Protein AF-R0KID6-F1 (afdb_monomer_lite)

InterPro domains:
  IPR000994 Peptidase M24 [PF00557] (77-150)
  IPR029148 FACT complex subunit SPT16, N-terminal lobe domain [PF14826] (6-61)
  IPR029149 Creatinase/Aminopeptidase P/Spt16, N-terminal [G3DSA:3.40.350.10] (2-67)
  IPR036005 Creatinase/aminopeptidase-like [G3DSA:3.90.230.10] (68-154)
  IPR036005 Creatinase/aminopeptidase-like [SSF55920] (70-151)
  IPR040258 FACT complex subunit Spt16 [PTHR13980] (5-154)

Radius of gyration: 23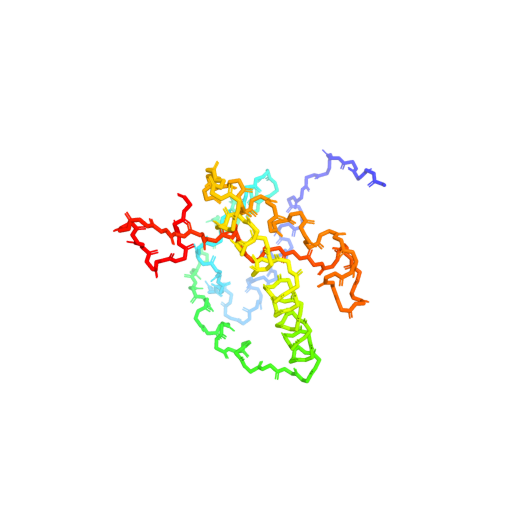.48 Å; chains: 1; bounding box: 54×40×54 Å

Structure (mmCIF, N/CA/C/O backbone):
data_AF-R0KID6-F1
#
_entry.id   AF-R0KID6-F1
#
loop_
_atom_site.group_PDB
_atom_site.id
_atom_site.type_symbol
_atom_site.label_atom_id
_atom_site.label_alt_id
_atom_site.label_comp_id
_atom_site.label_asym_id
_atom_site.label_entity_id
_atom_site.label_seq_id
_atom_site.pdbx_PDB_ins_code
_atom_site.Cartn_x
_atom_site.Cartn_y
_atom_site.Cartn_z
_atom_site.occupancy
_atom_site.B_iso_or_equiv
_atom_site.auth_seq_id
_atom_site.auth_comp_id
_atom_site.auth_asym_id
_atom_site.auth_atom_id
_atom_site.pdbx_PDB_model_num
ATOM 1 N N . LEU A 1 1 ? 20.148 19.452 3.711 1.00 33.72 1 LEU A N 1
ATOM 2 C CA . LEU A 1 1 ? 21.012 19.772 2.556 1.00 33.72 1 LEU A CA 1
ATOM 3 C C . LEU A 1 1 ? 20.120 20.023 1.350 1.00 33.72 1 LEU A C 1
ATOM 5 O O . LEU A 1 1 ? 19.568 19.076 0.810 1.00 33.72 1 LEU A O 1
ATOM 9 N N . PHE A 1 2 ? 19.918 21.288 0.987 1.00 39.41 2 PHE A N 1
ATOM 10 C CA . PHE A 1 2 ? 19.274 21.655 -0.273 1.00 39.41 2 PHE A CA 1
ATOM 11 C C . PHE A 1 2 ? 20.333 21.539 -1.372 1.00 39.41 2 PHE A C 1
ATOM 13 O O . PHE A 1 2 ? 21.310 22.285 -1.355 1.00 39.41 2 PHE A O 1
ATOM 20 N N . LEU A 1 3 ? 20.193 20.565 -2.272 1.00 40.16 3 LEU A N 1
ATOM 21 C CA . LEU A 1 3 ? 21.027 20.503 -3.471 1.00 40.16 3 LEU A CA 1
ATOM 22 C C . LEU A 1 3 ? 20.601 21.637 -4.422 1.00 40.16 3 LEU A C 1
ATOM 24 O O . LEU A 1 3 ? 19.399 21.854 -4.592 1.00 40.16 3 LEU A O 1
ATOM 28 N N . PRO A 1 4 ? 21.547 22.377 -5.024 1.00 43.47 4 PRO A N 1
ATOM 29 C CA . PRO A 1 4 ? 21.226 23.492 -5.902 1.00 43.47 4 PRO A CA 1
ATOM 30 C C . PRO A 1 4 ? 20.537 22.991 -7.176 1.00 43.47 4 PRO A C 1
ATOM 32 O O . PRO A 1 4 ? 21.051 22.150 -7.910 1.00 43.47 4 PRO A O 1
ATOM 35 N N . GLN A 1 5 ? 19.364 23.553 -7.443 1.00 52.72 5 GLN A N 1
ATOM 36 C CA . GLN A 1 5 ? 18.477 23.272 -8.571 1.00 52.72 5 GLN A CA 1
ATOM 37 C C . GLN A 1 5 ? 18.992 23.900 -9.885 1.00 52.72 5 GLN A C 1
ATOM 39 O O . GLN A 1 5 ? 18.236 24.573 -10.573 1.00 52.72 5 GLN A O 1
ATOM 44 N N . ASN A 1 6 ? 20.284 23.758 -10.208 1.00 52.09 6 ASN A N 1
ATOM 45 C CA . ASN A 1 6 ? 20.895 24.506 -11.320 1.00 52.09 6 ASN A CA 1
ATOM 46 C C . ASN A 1 6 ? 21.862 23.727 -12.224 1.00 52.09 6 ASN A C 1
ATOM 48 O O . ASN A 1 6 ? 22.422 24.320 -13.144 1.00 52.09 6 ASN A O 1
ATOM 52 N N . GLU A 1 7 ? 22.025 22.415 -12.048 1.00 60.84 7 GLU A N 1
ATOM 53 C CA . GLU A 1 7 ? 22.708 21.593 -13.052 1.00 60.84 7 GLU A CA 1
ATOM 54 C C . GLU A 1 7 ? 21.695 20.849 -13.923 1.00 60.84 7 GLU A C 1
ATOM 56 O O . GLU A 1 7 ? 20.807 20.141 -13.443 1.00 60.84 7 GLU A O 1
ATOM 61 N N . SER A 1 8 ? 21.821 21.028 -15.238 1.00 76.88 8 SER A N 1
ATOM 62 C CA . SER A 1 8 ? 21.023 20.289 -16.209 1.00 76.88 8 SER A CA 1
ATOM 63 C C . SER A 1 8 ? 21.340 18.797 -16.098 1.00 76.88 8 SER A C 1
ATOM 65 O O . SER A 1 8 ? 22.459 18.371 -16.378 1.00 76.88 8 SER A O 1
ATOM 67 N N . ASN A 1 9 ? 20.338 17.978 -15.764 1.00 87.50 9 ASN A N 1
ATOM 68 C CA . ASN A 1 9 ? 20.470 16.514 -15.692 1.00 87.50 9 ASN A CA 1
ATOM 69 C C . ASN A 1 9 ? 20.749 15.844 -17.050 1.00 87.50 9 ASN A C 1
ATOM 71 O O . ASN A 1 9 ? 20.894 14.624 -17.120 1.00 87.50 9 ASN A O 1
ATOM 75 N N . LYS A 1 10 ? 20.843 16.627 -18.130 1.00 89.12 10 LYS A N 1
ATOM 76 C CA . LYS A 1 10 ? 21.038 16.158 -19.502 1.00 89.12 10 LYS A CA 1
ATOM 77 C C . LYS A 1 10 ? 22.205 15.175 -19.637 1.00 89.12 10 LYS A C 1
ATOM 79 O O . LYS A 1 10 ? 22.001 14.094 -20.175 1.00 89.12 10 LYS A O 1
ATOM 84 N N . ALA A 1 11 ? 23.377 15.496 -19.087 1.00 92.31 11 ALA A N 1
ATOM 85 C CA . ALA A 1 11 ? 24.549 14.621 -19.184 1.00 92.31 11 ALA A CA 1
ATOM 86 C C . ALA A 1 11 ? 24.330 13.257 -18.497 1.00 92.31 11 ALA A C 1
ATOM 88 O O . ALA A 1 11 ? 24.824 12.231 -18.959 1.00 92.31 11 ALA A O 1
ATOM 89 N N . ASN A 1 12 ? 23.563 13.225 -17.402 1.00 94.62 12 ASN A N 1
ATOM 90 C CA . ASN A 1 12 ? 23.214 11.978 -16.719 1.00 94.62 12 ASN A CA 1
ATOM 91 C C . ASN A 1 12 ? 22.179 11.174 -17.520 1.00 94.62 12 ASN A C 1
ATOM 93 O O . ASN A 1 12 ? 22.282 9.951 -17.599 1.00 94.62 12 ASN A O 1
ATOM 97 N N . PHE A 1 13 ? 21.211 11.845 -18.149 1.00 95.56 13 PHE A N 1
ATOM 98 C CA . PHE A 1 13 ? 20.233 11.197 -19.025 1.00 95.56 13 PHE A CA 1
ATOM 99 C C . PHE A 1 13 ? 20.891 10.569 -20.255 1.00 95.56 13 PHE A C 1
ATOM 101 O O . PHE A 1 13 ? 20.592 9.421 -20.571 1.00 95.56 13 PHE A O 1
ATOM 108 N N . GLU A 1 14 ? 21.828 11.273 -20.892 1.00 94.94 14 GLU A N 1
ATOM 109 C CA . GLU A 1 14 ? 22.594 10.766 -22.038 1.00 94.94 14 GLU A CA 1
ATOM 110 C C . GLU A 1 14 ? 23.375 9.498 -21.666 1.00 94.94 14 GLU A C 1
ATOM 112 O O . GLU A 1 14 ? 23.233 8.476 -22.335 1.00 94.94 14 GLU A O 1
ATOM 117 N N . LYS A 1 15 ? 24.085 9.503 -20.528 1.00 97.25 15 LYS A N 1
ATOM 118 C CA . LYS A 1 15 ? 24.784 8.310 -20.017 1.00 97.25 15 LYS A CA 1
ATOM 119 C C . LYS A 1 15 ? 23.845 7.121 -19.782 1.00 97.25 15 LYS A C 1
ATOM 121 O O . LYS A 1 15 ? 24.194 5.985 -20.097 1.00 97.25 15 LYS A O 1
ATOM 126 N N . MET A 1 16 ? 22.651 7.355 -19.232 1.00 97.25 16 MET A N 1
ATOM 127 C CA . MET A 1 16 ? 21.665 6.283 -19.034 1.00 97.25 16 MET A CA 1
ATOM 128 C C . MET A 1 16 ? 21.125 5.749 -20.363 1.00 97.25 16 MET A C 1
ATOM 130 O O . MET A 1 16 ? 20.982 4.540 -20.521 1.00 97.25 16 MET A O 1
ATOM 134 N N . VAL A 1 17 ? 20.856 6.625 -21.332 1.00 96.81 17 VAL A N 1
ATOM 135 C CA . VAL A 1 17 ? 20.430 6.232 -22.682 1.00 96.81 17 VAL A CA 1
ATOM 136 C C . VAL A 1 17 ? 21.499 5.386 -23.373 1.00 96.81 17 VAL A C 1
ATOM 138 O O . VAL A 1 17 ? 21.172 4.353 -23.957 1.00 96.81 17 VAL A O 1
ATOM 141 N N . GLU A 1 18 ? 22.770 5.780 -23.286 1.00 97.06 18 GLU A N 1
ATOM 142 C CA . GLU A 1 18 ? 23.892 4.998 -23.813 1.00 97.06 18 GLU A CA 1
ATOM 143 C C . GLU A 1 18 ? 23.950 3.605 -23.179 1.00 97.06 18 GLU A C 1
ATOM 145 O O . GLU A 1 18 ? 24.037 2.605 -23.893 1.00 97.06 18 GLU A O 1
ATOM 150 N N . ALA A 1 19 ? 23.807 3.518 -21.853 1.00 97.94 19 ALA A N 1
ATOM 151 C CA . ALA A 1 19 ? 23.761 2.241 -21.146 1.00 97.94 19 ALA A CA 1
ATOM 152 C C . ALA A 1 19 ? 22.568 1.368 -21.584 1.00 97.94 19 ALA A C 1
ATOM 154 O O . ALA A 1 19 ? 22.721 0.159 -21.767 1.00 97.94 19 ALA A O 1
ATOM 155 N N . LEU A 1 20 ? 21.390 1.963 -21.808 1.00 97.62 20 LEU A N 1
ATOM 156 C CA . LEU A 1 20 ? 20.214 1.252 -22.319 1.00 97.62 20 LEU A CA 1
ATOM 157 C C . LEU A 1 20 ? 20.448 0.708 -23.735 1.00 97.62 20 LEU A C 1
ATOM 159 O O . LEU A 1 20 ? 20.101 -0.442 -24.004 1.00 97.62 20 LEU A O 1
ATOM 163 N N . LYS A 1 21 ? 21.082 1.489 -24.622 1.00 96.88 21 LYS A N 1
ATOM 164 C CA . LYS A 1 21 ? 21.454 1.049 -25.980 1.00 96.88 21 LYS A CA 1
ATOM 165 C C . LYS A 1 21 ? 22.507 -0.061 -25.968 1.00 96.88 21 LYS A C 1
ATOM 167 O O . LYS A 1 21 ? 22.445 -0.960 -26.799 1.00 96.88 21 LYS A O 1
ATOM 172 N N . ALA A 1 22 ? 23.456 -0.015 -25.034 1.00 97.81 22 ALA A N 1
ATOM 173 C CA . ALA A 1 22 ? 24.498 -1.032 -24.890 1.00 97.81 22 ALA A CA 1
ATOM 174 C C . ALA A 1 22 ? 24.002 -2.327 -24.215 1.00 97.81 22 ALA A C 1
ATOM 176 O O . ALA A 1 22 ? 24.665 -3.362 -24.284 1.00 97.81 22 ALA A O 1
ATOM 177 N N . SER A 1 23 ? 22.841 -2.296 -23.554 1.00 97.94 23 SER A N 1
ATOM 178 C CA . SER A 1 23 ? 22.291 -3.450 -22.846 1.00 97.94 23 SER A CA 1
ATOM 179 C C . SER A 1 23 ? 21.608 -4.433 -23.799 1.00 97.94 23 SER A C 1
ATOM 181 O O . SER A 1 23 ? 20.586 -4.134 -24.425 1.00 97.94 23 SER A O 1
ATOM 183 N N . LYS A 1 24 ? 22.136 -5.662 -23.867 1.00 96.94 24 LYS A N 1
ATOM 184 C CA . LYS A 1 24 ? 21.614 -6.747 -24.716 1.00 96.94 24 LYS A CA 1
ATOM 185 C C . LYS A 1 24 ? 21.461 -6.281 -26.174 1.00 96.94 24 LYS A C 1
ATOM 187 O O . LYS A 1 24 ? 22.447 -5.965 -26.823 1.00 96.94 24 LYS A O 1
ATOM 192 N N . ALA A 1 25 ? 20.233 -6.265 -26.699 1.00 95.62 25 ALA A N 1
ATOM 193 C CA . ALA A 1 25 ? 19.940 -5.842 -28.066 1.00 95.62 25 ALA A CA 1
ATOM 194 C C . ALA A 1 25 ? 19.708 -4.326 -28.209 1.00 95.62 25 ALA A C 1
ATOM 196 O O . ALA A 1 25 ? 19.538 -3.866 -29.334 1.00 95.62 25 ALA A O 1
ATOM 197 N N . GLY A 1 26 ? 19.616 -3.569 -27.107 1.00 95.56 26 GLY A N 1
ATOM 198 C CA . GLY A 1 26 ? 19.527 -2.105 -27.137 1.00 95.56 26 GLY A CA 1
ATOM 199 C C . GLY A 1 26 ? 18.261 -1.507 -27.755 1.00 95.56 26 GLY A C 1
ATOM 200 O O . GLY A 1 26 ? 18.266 -0.340 -28.124 1.00 95.56 26 GLY A O 1
ATOM 201 N N . LYS A 1 27 ? 17.191 -2.296 -27.932 1.00 95.38 27 LYS A N 1
ATOM 202 C CA . LYS A 1 27 ? 15.971 -1.880 -28.662 1.00 95.38 27 LYS A CA 1
ATOM 203 C C . LYS A 1 27 ? 14.702 -1.841 -27.819 1.00 95.38 27 LYS A C 1
ATOM 205 O O . LYS A 1 27 ? 13.808 -1.052 -28.105 1.00 95.38 27 LYS A O 1
ATOM 210 N N . ARG A 1 28 ? 14.612 -2.709 -26.809 1.00 96.94 28 ARG A N 1
ATOM 211 C CA . ARG A 1 28 ? 13.417 -2.900 -25.980 1.00 96.94 28 ARG A CA 1
ATOM 212 C C . ARG A 1 28 ? 13.724 -2.595 -24.530 1.00 96.94 28 ARG A C 1
ATOM 214 O O . ARG A 1 28 ? 14.718 -3.097 -24.009 1.00 96.94 28 ARG A O 1
ATOM 221 N N . ILE A 1 29 ? 12.839 -1.845 -23.887 1.00 97.44 29 ILE A N 1
ATOM 222 C CA . ILE A 1 29 ? 12.919 -1.536 -22.460 1.00 97.44 29 ILE A CA 1
ATOM 223 C C . ILE A 1 29 ? 11.636 -1.977 -21.755 1.00 97.44 29 ILE A C 1
ATOM 225 O O . ILE A 1 29 ? 10.530 -1.760 -22.251 1.00 97.44 29 ILE A O 1
ATOM 229 N N . GLY A 1 30 ? 11.797 -2.617 -20.598 1.00 97.56 30 GLY A N 1
ATOM 230 C CA . GLY A 1 30 ? 10.681 -2.948 -19.719 1.00 97.56 30 GLY A CA 1
ATOM 231 C C . GLY A 1 30 ? 10.263 -1.724 -18.910 1.00 97.56 30 GLY A C 1
ATOM 232 O O . GLY A 1 30 ? 11.120 -1.051 -18.341 1.00 97.56 30 GLY A O 1
ATOM 233 N N . VAL A 1 31 ? 8.966 -1.429 -18.870 1.00 97.06 31 VAL A N 1
ATOM 234 C CA . VAL A 1 31 ? 8.394 -0.293 -18.132 1.00 97.06 31 VAL A CA 1
ATOM 235 C C . VAL A 1 31 ? 7.151 -0.715 -17.347 1.00 97.06 31 VAL A C 1
ATOM 237 O O . VAL A 1 31 ? 6.486 -1.689 -17.700 1.00 97.06 31 VAL A O 1
ATOM 240 N N . PHE A 1 32 ? 6.802 0.051 -16.316 1.00 97.19 32 PHE A N 1
ATOM 241 C CA . PHE A 1 32 ? 5.468 0.017 -15.715 1.00 97.19 32 PHE A CA 1
ATOM 242 C C . PHE A 1 32 ? 4.593 1.046 -16.432 1.00 97.19 32 PHE A C 1
ATOM 244 O O . PHE A 1 32 ? 4.700 2.246 -16.199 1.00 97.19 32 PHE A O 1
ATOM 251 N N . SER A 1 33 ? 3.743 0.604 -17.359 1.00 94.50 33 SER A N 1
ATOM 252 C CA . SER A 1 33 ? 3.065 1.519 -18.300 1.00 94.50 33 SER A CA 1
ATOM 253 C C . SER A 1 33 ? 2.008 2.409 -17.644 1.00 94.50 33 SER A C 1
ATOM 255 O O . SER A 1 33 ? 1.571 3.402 -18.231 1.00 94.50 33 SER A O 1
ATOM 257 N N . LYS A 1 34 ? 1.564 2.035 -16.441 1.00 94.81 34 LYS A N 1
ATOM 258 C CA . LYS A 1 34 ? 0.582 2.784 -15.651 1.00 94.81 34 LYS A CA 1
ATOM 259 C C . LYS A 1 34 ? 1.223 3.863 -14.777 1.00 94.81 34 LYS A C 1
ATOM 261 O O . LYS A 1 34 ? 0.510 4.768 -14.347 1.00 94.81 34 LYS A O 1
ATOM 266 N N . ASP A 1 35 ? 2.536 3.809 -14.569 1.00 94.19 35 ASP A N 1
ATOM 267 C CA . ASP A 1 35 ? 3.236 4.725 -13.677 1.00 94.19 35 ASP A CA 1
ATOM 268 C C . ASP A 1 35 ? 3.451 6.074 -14.361 1.00 94.19 35 ASP A C 1
ATOM 270 O O . ASP A 1 35 ? 4.135 6.197 -15.381 1.00 94.19 35 ASP A O 1
ATOM 274 N N . LYS A 1 36 ? 2.846 7.115 -13.787 1.00 92.25 36 LYS A N 1
ATOM 275 C CA . LYS A 1 36 ? 2.973 8.497 -14.252 1.00 92.25 36 LYS A CA 1
ATOM 276 C C . LYS A 1 36 ? 3.276 9.397 -13.069 1.00 92.25 36 LYS A C 1
ATOM 278 O O . LYS A 1 36 ? 2.372 9.869 -12.385 1.00 92.25 36 LYS A O 1
ATOM 283 N N . PHE A 1 37 ? 4.562 9.633 -12.846 1.00 93.31 37 PHE A N 1
ATOM 284 C CA . PHE A 1 37 ? 5.023 10.512 -11.781 1.00 93.31 37 PHE A CA 1
ATOM 285 C C . PHE A 1 37 ? 5.076 11.970 -12.263 1.00 93.31 37 PHE A C 1
ATOM 287 O O . PHE A 1 37 ? 5.608 12.233 -13.348 1.00 93.31 37 PHE A O 1
ATOM 294 N N . PRO A 1 38 ? 4.527 12.926 -11.493 1.00 91.81 38 PRO A N 1
ATOM 295 C CA . PRO A 1 38 ? 4.615 14.344 -11.820 1.00 91.81 38 PRO A CA 1
ATOM 296 C C . PRO A 1 38 ? 6.030 14.902 -11.569 1.00 91.81 38 PRO A C 1
ATOM 298 O O . PRO A 1 38 ? 6.878 14.255 -10.957 1.00 91.81 38 PRO A O 1
ATOM 301 N N . GLY A 1 39 ? 6.264 16.140 -12.014 1.00 92.50 39 GLY A N 1
ATOM 302 C CA . GLY A 1 39 ? 7.485 16.906 -11.732 1.00 92.50 39 GLY A CA 1
ATOM 303 C C . GLY A 1 39 ? 8.429 17.077 -12.927 1.00 92.50 39 GLY A C 1
ATOM 304 O O . GLY A 1 39 ? 8.476 16.256 -13.846 1.00 92.50 39 GLY A O 1
ATOM 305 N N . ASP A 1 40 ? 9.201 18.165 -12.904 1.00 91.56 40 ASP A N 1
ATOM 306 C CA . ASP A 1 40 ? 10.048 18.591 -14.029 1.00 91.56 40 ASP A CA 1
ATOM 307 C C . ASP A 1 40 ? 11.173 17.604 -14.346 1.00 91.56 40 ASP A C 1
ATOM 309 O O . ASP A 1 40 ? 11.534 17.424 -15.511 1.00 91.56 40 ASP A O 1
ATOM 313 N N . PHE A 1 41 ? 11.690 16.914 -13.325 1.00 91.88 41 PHE A N 1
ATOM 314 C CA . PHE A 1 41 ? 12.687 15.863 -13.507 1.00 91.88 41 PHE A CA 1
ATOM 315 C C . PHE A 1 41 ? 12.137 14.714 -14.362 1.00 91.88 41 PHE A C 1
ATOM 317 O O . PHE A 1 41 ? 12.740 14.348 -15.370 1.00 91.88 41 PHE A O 1
ATOM 324 N N . MET A 1 42 ? 10.962 14.191 -13.997 1.00 93.44 42 MET A N 1
ATOM 325 C CA . MET A 1 42 ? 10.323 13.080 -14.709 1.00 93.44 42 MET A CA 1
ATOM 326 C C . MET A 1 42 ? 9.882 13.491 -16.109 1.00 93.44 42 MET A C 1
ATOM 328 O O . MET A 1 42 ? 10.032 12.711 -17.047 1.00 93.44 42 MET A O 1
ATOM 332 N N . ARG A 1 43 ? 9.399 14.728 -16.283 1.00 92.56 43 ARG A N 1
ATOM 333 C CA . ARG A 1 43 ? 9.104 15.286 -17.610 1.00 92.56 43 ARG A CA 1
ATOM 334 C C . ARG A 1 43 ? 10.353 15.295 -18.493 1.00 92.56 43 ARG A C 1
ATOM 336 O O . ARG A 1 43 ? 10.341 14.698 -19.562 1.00 92.56 43 ARG A O 1
ATOM 343 N N . SER A 1 44 ? 11.444 15.883 -18.002 1.00 93.12 44 SER A N 1
ATOM 344 C CA . SER A 1 44 ? 12.702 16.007 -18.750 1.00 93.12 44 SER A CA 1
ATOM 345 C C . SER A 1 44 ? 13.313 14.645 -19.104 1.00 93.12 44 SER A C 1
ATOM 347 O O . SER A 1 44 ? 13.816 14.462 -20.213 1.00 93.12 44 SER A O 1
ATOM 349 N N . TRP A 1 45 ? 13.246 13.673 -18.187 1.00 94.56 45 TRP A N 1
ATOM 350 C CA . TRP A 1 45 ? 13.686 12.301 -18.447 1.00 94.56 45 TRP A CA 1
ATOM 351 C C . TRP A 1 45 ? 12.836 11.620 -19.526 1.00 94.56 45 TRP A C 1
ATOM 353 O O . TRP A 1 45 ? 13.379 11.054 -20.475 1.00 94.56 45 TRP A O 1
ATOM 363 N N . ASN A 1 46 ? 11.507 11.716 -19.423 1.00 92.62 46 ASN A N 1
ATOM 364 C CA . ASN A 1 46 ? 10.593 11.132 -20.404 1.00 92.62 46 ASN A CA 1
ATOM 365 C C . ASN A 1 46 ? 10.776 11.743 -21.800 1.00 92.62 46 ASN A C 1
ATOM 367 O O . ASN A 1 46 ? 10.787 10.997 -22.781 1.00 92.62 46 ASN A O 1
ATOM 371 N N . ASP A 1 47 ? 10.980 13.060 -21.889 1.00 92.62 47 ASP A N 1
ATOM 372 C CA . ASP A 1 47 ? 11.255 13.763 -23.147 1.00 92.62 47 ASP A CA 1
ATOM 373 C C . ASP A 1 47 ? 12.587 13.326 -23.772 1.00 92.62 47 ASP A C 1
ATOM 375 O O . ASP A 1 47 ? 12.695 13.223 -24.995 1.00 92.62 47 ASP A O 1
ATOM 379 N N . CYS A 1 48 ? 13.612 13.057 -22.954 1.00 93.38 48 CYS A N 1
ATOM 380 C CA . CYS A 1 48 ? 14.877 12.493 -23.426 1.00 93.38 48 CYS A CA 1
ATOM 381 C C . CYS A 1 48 ? 14.665 11.079 -23.976 1.00 93.38 48 CYS A C 1
ATOM 383 O O . CYS A 1 48 ? 15.021 10.795 -25.114 1.00 93.38 48 CYS A O 1
ATOM 385 N N . LEU A 1 49 ? 14.027 10.208 -23.193 1.00 93.25 49 LEU A N 1
ATOM 386 C CA . LEU A 1 49 ? 13.840 8.800 -23.533 1.00 93.25 49 LEU A CA 1
ATOM 387 C C . LEU A 1 49 ? 12.942 8.603 -24.766 1.00 93.25 49 LEU A C 1
ATOM 389 O O . LEU A 1 49 ? 13.144 7.668 -25.539 1.00 93.25 49 LEU A O 1
ATOM 393 N N . ALA A 1 50 ? 11.956 9.482 -24.971 1.00 92.38 50 ALA A N 1
ATOM 394 C CA . ALA A 1 50 ? 11.053 9.435 -26.120 1.00 92.38 50 ALA A CA 1
ATOM 395 C C . ALA A 1 50 ? 11.767 9.654 -27.466 1.00 92.38 50 ALA A C 1
ATOM 397 O O . ALA A 1 50 ? 11.315 9.126 -28.480 1.00 92.38 50 ALA A O 1
ATOM 398 N N . LYS A 1 51 ? 12.891 10.385 -27.481 1.00 94.12 51 LYS A N 1
ATOM 399 C CA . LYS A 1 51 ? 13.681 10.657 -28.696 1.00 94.12 51 LYS A CA 1
ATOM 400 C C . LYS A 1 51 ? 14.462 9.441 -29.192 1.00 94.12 51 LYS A C 1
ATOM 402 O O . LYS A 1 51 ? 14.859 9.406 -30.351 1.00 94.12 51 LYS A O 1
ATOM 407 N N . GLU A 1 52 ? 14.660 8.446 -28.333 1.00 94.81 52 GLU A N 1
ATOM 408 C CA . GLU A 1 52 ? 15.532 7.301 -28.606 1.00 94.81 52 GLU A CA 1
ATOM 409 C C . GLU A 1 52 ? 14.834 6.153 -29.344 1.00 94.81 52 GLU A C 1
ATOM 411 O O . GLU A 1 52 ? 15.494 5.232 -29.817 1.00 94.81 52 GLU A O 1
ATOM 416 N N . GLY A 1 53 ? 13.501 6.188 -29.453 1.00 93.25 53 GLY A N 1
ATOM 417 C CA . GLY A 1 53 ? 12.741 5.211 -30.238 1.00 93.25 53 GLY A CA 1
ATOM 418 C C . GLY A 1 53 ? 12.733 3.785 -29.672 1.00 93.25 53 GLY A C 1
ATOM 419 O O . GLY A 1 53 ? 12.466 2.844 -30.418 1.00 93.25 53 GLY A O 1
ATOM 420 N N . PHE A 1 54 ? 13.017 3.600 -28.377 1.00 96.88 54 PHE A N 1
ATOM 421 C CA . PHE A 1 54 ? 12.904 2.288 -27.737 1.00 96.88 54 PHE A CA 1
ATOM 422 C C . PHE A 1 54 ? 11.465 1.762 -27.791 1.00 96.88 54 PHE A C 1
ATOM 424 O O . PHE A 1 54 ? 10.510 2.472 -27.463 1.00 96.88 54 PHE A O 1
ATOM 431 N N . GLU A 1 55 ? 11.315 0.479 -28.104 1.00 96.88 55 GLU A N 1
ATOM 432 C CA . GLU A 1 55 ? 10.056 -0.233 -27.915 1.00 96.88 55 GLU A CA 1
ATOM 433 C C . GLU A 1 55 ? 9.843 -0.468 -26.410 1.00 96.88 55 GLU A C 1
ATOM 435 O O . GLU A 1 55 ? 10.661 -1.096 -25.728 1.00 96.88 55 GLU A O 1
ATOM 440 N N . LYS A 1 56 ? 8.741 0.068 -25.880 1.00 96.44 56 LYS A N 1
ATOM 441 C CA . LYS A 1 56 ? 8.367 -0.054 -24.468 1.00 96.44 56 LYS A CA 1
ATOM 442 C C . LYS A 1 56 ? 7.473 -1.272 -24.278 1.00 96.44 56 LYS A C 1
ATOM 444 O O . LYS A 1 56 ? 6.421 -1.366 -24.904 1.00 96.44 56 LYS A O 1
ATOM 449 N N . VAL A 1 57 ? 7.876 -2.171 -23.388 1.00 97.75 57 VAL A N 1
ATOM 450 C CA . VAL A 1 57 ? 7.125 -3.384 -23.048 1.00 97.75 57 VAL A CA 1
ATOM 451 C C . VAL A 1 57 ? 6.635 -3.269 -21.611 1.00 97.75 57 VAL A C 1
ATOM 453 O O . VAL A 1 57 ? 7.438 -3.025 -20.711 1.00 97.75 57 VAL A O 1
ATOM 456 N N . ASP A 1 58 ? 5.334 -3.454 -21.382 1.00 97.94 58 ASP A N 1
ATOM 457 C CA . ASP A 1 58 ? 4.802 -3.498 -20.021 1.00 97.94 58 ASP A CA 1
ATOM 458 C C . ASP A 1 58 ? 5.296 -4.754 -19.297 1.00 97.94 58 ASP A C 1
ATOM 460 O O . ASP A 1 58 ? 5.030 -5.874 -19.734 1.00 97.94 58 ASP A O 1
ATOM 464 N N . ILE A 1 59 ? 6.004 -4.570 -18.184 1.00 98.50 59 ILE A N 1
ATOM 465 C CA . ILE A 1 59 ? 6.522 -5.677 -17.366 1.00 98.50 59 ILE A CA 1
ATOM 466 C C . ILE A 1 59 ? 5.774 -5.831 -16.037 1.00 98.50 59 ILE A C 1
ATOM 468 O O . ILE A 1 59 ? 6.190 -6.616 -15.186 1.00 98.50 59 ILE A O 1
ATOM 472 N N . SER A 1 60 ? 4.652 -5.127 -15.853 1.00 98.38 60 SER A N 1
ATOM 473 C CA . SER A 1 60 ? 3.922 -5.073 -14.581 1.00 98.38 60 SER A CA 1
ATOM 474 C C . SER A 1 60 ? 3.517 -6.465 -14.090 1.00 98.38 60 SER A C 1
ATOM 476 O O . SER A 1 60 ? 3.782 -6.827 -12.946 1.00 98.38 60 SER A O 1
ATOM 478 N N . ALA A 1 61 ? 2.923 -7.278 -14.969 1.00 98.19 61 ALA A N 1
ATOM 479 C CA . ALA A 1 61 ? 2.438 -8.609 -14.608 1.00 98.19 61 ALA A CA 1
ATOM 480 C C . ALA A 1 61 ? 3.573 -9.577 -14.237 1.00 98.19 61 ALA A C 1
ATOM 482 O O . ALA A 1 61 ? 3.464 -10.319 -13.263 1.00 98.19 61 ALA A O 1
ATOM 483 N N . VAL A 1 62 ? 4.678 -9.558 -14.989 1.00 98.25 62 VAL A N 1
ATOM 484 C CA . VAL A 1 62 ? 5.805 -10.471 -14.744 1.00 98.25 62 VAL A CA 1
ATOM 485 C C . VAL A 1 62 ? 6.587 -10.080 -13.497 1.00 98.25 62 VAL A C 1
ATOM 487 O O . VAL A 1 62 ? 7.001 -10.962 -12.749 1.00 98.25 62 VAL A O 1
ATOM 490 N N . VAL A 1 63 ? 6.736 -8.781 -13.219 1.00 98.44 63 VAL A N 1
ATOM 491 C CA . VAL A 1 63 ? 7.341 -8.312 -11.967 1.00 98.44 63 VAL A CA 1
ATOM 492 C C . VAL A 1 63 ? 6.444 -8.663 -10.782 1.00 98.44 63 VAL A C 1
ATOM 494 O O . VAL A 1 63 ? 6.945 -9.204 -9.803 1.00 98.44 63 VAL A O 1
ATOM 497 N N . ALA A 1 64 ? 5.125 -8.460 -10.888 1.00 98.06 64 ALA A N 1
ATOM 498 C CA . ALA A 1 64 ? 4.186 -8.847 -9.835 1.00 98.06 64 ALA A CA 1
ATOM 499 C C . ALA A 1 64 ? 4.270 -10.347 -9.511 1.00 98.06 64 ALA A C 1
ATOM 501 O O . ALA A 1 64 ? 4.301 -10.719 -8.342 1.00 98.06 64 ALA A O 1
ATOM 502 N N . TYR A 1 65 ? 4.366 -11.205 -10.534 1.00 98.31 65 TYR A N 1
ATOM 503 C CA . TYR A 1 65 ? 4.553 -12.643 -10.338 1.00 98.31 65 TYR A CA 1
ATOM 504 C C . TYR A 1 65 ? 5.923 -12.979 -9.733 1.00 98.31 65 TYR A C 1
ATOM 506 O O . TYR A 1 65 ? 6.022 -13.825 -8.851 1.00 98.31 65 TYR A O 1
ATOM 514 N N . THR A 1 66 ? 6.976 -12.277 -10.159 1.00 98.44 66 THR A N 1
ATOM 515 C CA . THR A 1 66 ? 8.336 -12.450 -9.621 1.00 98.44 66 THR A CA 1
ATOM 516 C C . THR A 1 66 ? 8.400 -12.094 -8.135 1.00 98.44 66 THR A C 1
ATOM 518 O O . THR A 1 66 ? 9.017 -12.812 -7.360 1.00 98.44 66 THR A O 1
ATOM 521 N N . MET A 1 67 ? 7.716 -11.023 -7.727 1.00 97.56 67 MET A N 1
ATOM 522 C CA . MET A 1 67 ? 7.638 -10.561 -6.338 1.00 97.56 67 MET A CA 1
ATOM 523 C C . MET A 1 67 ? 6.529 -11.256 -5.533 1.00 97.56 67 MET A C 1
ATOM 525 O O . MET A 1 67 ? 6.244 -10.849 -4.407 1.00 97.56 67 MET A O 1
ATOM 529 N N . ALA A 1 68 ? 5.826 -12.243 -6.102 1.00 98.12 68 ALA A N 1
ATOM 530 C CA . ALA A 1 68 ? 4.649 -12.833 -5.468 1.00 98.12 68 ALA A CA 1
ATOM 531 C C . ALA A 1 68 ? 5.019 -13.637 -4.217 1.00 98.12 68 ALA A C 1
ATOM 533 O O . ALA A 1 68 ? 4.409 -13.431 -3.162 1.00 98.12 68 ALA A O 1
ATOM 534 N N . ALA A 1 69 ? 6.029 -14.505 -4.328 1.00 98.25 69 ALA A N 1
ATOM 535 C CA . ALA A 1 69 ? 6.584 -15.228 -3.191 1.00 98.25 69 ALA A CA 1
ATOM 536 C C . ALA A 1 69 ? 7.179 -14.231 -2.189 1.00 98.25 69 ALA A C 1
ATOM 538 O O . ALA A 1 69 ? 7.835 -13.275 -2.590 1.00 98.25 69 ALA A O 1
ATOM 539 N N . LYS A 1 70 ? 6.897 -14.439 -0.901 1.00 98.25 70 LYS A N 1
ATOM 540 C CA . LYS A 1 70 ? 7.368 -13.579 0.186 1.00 98.25 70 LYS A CA 1
ATOM 541 C C . LYS A 1 70 ? 8.421 -14.310 0.992 1.00 98.25 70 LYS A C 1
ATOM 543 O O . LYS A 1 70 ? 8.208 -15.463 1.368 1.00 98.25 70 LYS A O 1
ATOM 548 N N . GLU A 1 71 ? 9.520 -13.629 1.265 1.00 98.44 71 GLU A N 1
ATOM 549 C CA . GLU A 1 71 ? 10.568 -14.114 2.153 1.00 98.44 71 GLU A CA 1
ATOM 550 C C . GLU A 1 71 ? 10.118 -14.045 3.619 1.00 98.44 71 GLU A C 1
ATOM 552 O O . GLU A 1 71 ? 9.167 -13.341 3.969 1.00 98.44 71 GLU A O 1
ATOM 557 N N . ASP A 1 72 ? 10.812 -14.751 4.513 1.00 98.44 72 ASP A N 1
ATOM 558 C CA . ASP A 1 72 ? 10.432 -14.812 5.930 1.00 98.44 72 ASP A CA 1
ATOM 559 C C . ASP A 1 72 ? 10.372 -13.429 6.596 1.00 98.44 72 ASP A C 1
ATOM 561 O O . ASP A 1 72 ? 9.467 -13.172 7.393 1.00 98.44 72 ASP A O 1
ATOM 565 N N . GLY A 1 73 ? 11.283 -12.518 6.239 1.00 98.31 73 GLY A N 1
ATOM 566 C CA . GLY A 1 73 ? 11.262 -11.134 6.722 1.00 98.31 73 GLY A CA 1
ATOM 567 C C . GLY A 1 73 ? 10.025 -10.362 6.250 1.00 98.31 73 GLY A C 1
ATOM 568 O O . GLY A 1 73 ? 9.367 -9.694 7.047 1.00 98.31 73 GLY A O 1
ATOM 569 N N . GLU A 1 74 ? 9.639 -10.511 4.981 1.00 98.44 74 GLU A N 1
ATOM 570 C CA . GLU A 1 74 ? 8.423 -9.895 4.439 1.00 98.44 74 GLU A CA 1
ATOM 571 C C . GLU A 1 74 ? 7.164 -10.493 5.079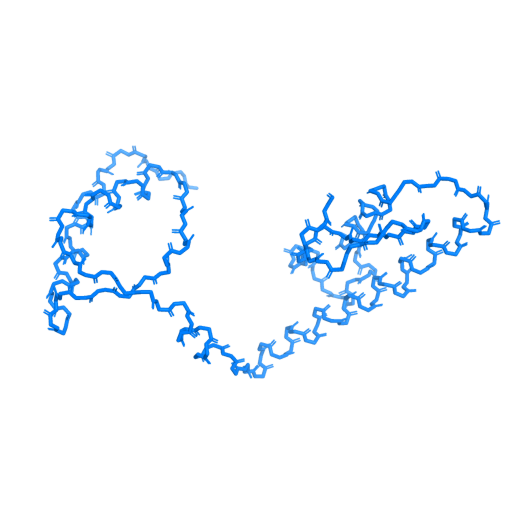 1.00 98.44 74 GLU A C 1
ATOM 573 O O . GLU A 1 74 ? 6.247 -9.764 5.457 1.00 98.44 74 GLU A O 1
ATOM 578 N N . LEU A 1 75 ? 7.129 -11.815 5.277 1.00 98.56 75 LEU A N 1
ATOM 579 C CA . LEU A 1 75 ? 6.034 -12.490 5.973 1.00 98.56 75 LEU A CA 1
ATOM 580 C C . LEU A 1 75 ? 5.904 -12.016 7.424 1.00 98.56 75 LEU A C 1
ATOM 582 O O . LEU A 1 75 ? 4.786 -11.879 7.921 1.00 98.56 75 LEU A O 1
ATOM 586 N N . GLN A 1 76 ? 7.012 -11.754 8.118 1.00 97.94 76 GLN A N 1
ATOM 587 C CA . GLN A 1 76 ? 6.984 -11.168 9.460 1.00 97.94 76 GLN A CA 1
ATOM 588 C C . GLN A 1 76 ? 6.376 -9.761 9.450 1.00 97.94 76 GLN A C 1
ATOM 590 O O . GLN A 1 76 ? 5.519 -9.476 10.289 1.00 97.94 76 GLN A O 1
ATOM 595 N N . LEU A 1 77 ? 6.739 -8.918 8.479 1.00 97.94 77 LEU A N 1
ATOM 596 C CA . LEU A 1 77 ? 6.136 -7.592 8.309 1.00 97.94 77 LEU A CA 1
ATOM 597 C C . LEU A 1 77 ? 4.633 -7.686 8.004 1.00 97.94 77 LEU A C 1
ATOM 599 O O . LEU A 1 77 ? 3.835 -6.999 8.640 1.00 97.94 77 LEU A O 1
ATOM 603 N N . MET A 1 78 ? 4.219 -8.591 7.112 1.00 98.31 78 MET A N 1
ATOM 604 C CA . MET A 1 78 ? 2.802 -8.821 6.800 1.00 98.31 78 MET A CA 1
ATOM 605 C C . MET A 1 78 ? 2.011 -9.307 8.022 1.00 98.31 78 MET A C 1
ATOM 607 O O . MET A 1 78 ? 0.910 -8.821 8.282 1.00 98.31 78 MET A O 1
ATOM 611 N N . ARG A 1 79 ? 2.571 -10.233 8.811 1.00 97.88 79 ARG A N 1
ATOM 612 C CA . ARG A 1 79 ? 1.959 -10.695 10.070 1.00 97.88 79 ARG A CA 1
ATOM 613 C C . ARG A 1 79 ? 1.853 -9.562 11.086 1.00 97.88 79 ARG A C 1
ATOM 615 O O . ARG A 1 79 ? 0.837 -9.461 11.769 1.00 97.88 79 ARG A O 1
ATOM 622 N N . LYS A 1 80 ? 2.871 -8.700 11.175 1.00 97.44 80 LYS A N 1
ATOM 623 C CA . LYS A 1 80 ? 2.852 -7.529 12.055 1.00 97.44 80 LYS A CA 1
ATOM 624 C C . LYS A 1 80 ? 1.754 -6.548 11.651 1.00 97.44 80 LYS A C 1
ATOM 626 O O . LYS A 1 80 ? 0.985 -6.140 12.517 1.00 97.44 80 LYS A O 1
ATOM 631 N N . ALA A 1 81 ? 1.638 -6.233 10.361 1.00 98.00 81 ALA A N 1
ATOM 632 C CA . ALA A 1 81 ? 0.569 -5.387 9.836 1.00 98.00 81 ALA A CA 1
ATOM 633 C C . ALA A 1 81 ? -0.817 -5.973 10.159 1.00 98.00 81 ALA A C 1
ATOM 635 O O . ALA A 1 81 ? -1.653 -5.284 10.734 1.00 98.00 81 ALA A O 1
ATOM 636 N N . ALA A 1 82 ? -1.029 -7.270 9.908 1.00 98.19 82 ALA A N 1
ATOM 637 C CA . ALA A 1 82 ? -2.291 -7.949 10.216 1.00 98.19 82 ALA A CA 1
ATOM 638 C C . ALA A 1 82 ? -2.627 -7.961 11.720 1.00 98.19 82 ALA A C 1
ATOM 640 O O . ALA A 1 82 ? -3.792 -7.811 12.099 1.00 98.19 82 ALA A O 1
ATOM 641 N N . ALA A 1 83 ? -1.620 -8.115 12.586 1.00 97.56 83 ALA A N 1
ATOM 642 C CA . ALA A 1 83 ? -1.800 -8.037 14.033 1.00 97.56 83 ALA A CA 1
ATOM 643 C C . ALA A 1 83 ? -2.251 -6.634 14.469 1.00 97.56 83 ALA A C 1
ATOM 645 O O . ALA A 1 83 ? -3.184 -6.520 15.258 1.00 97.56 83 ALA A O 1
ATOM 646 N N . ILE A 1 84 ? -1.654 -5.578 13.906 1.00 98.19 84 ILE A N 1
ATOM 647 C CA . ILE A 1 84 ? -2.066 -4.188 14.157 1.00 98.19 84 ILE A CA 1
ATOM 648 C C . ILE A 1 84 ? -3.496 -3.954 13.662 1.00 98.19 84 ILE A C 1
ATOM 650 O O . ILE A 1 84 ? -4.321 -3.446 14.415 1.00 98.19 84 ILE A O 1
ATOM 654 N N . THR A 1 85 ? -3.838 -4.389 12.443 1.00 98.25 85 THR A N 1
ATOM 655 C CA . THR A 1 85 ? -5.214 -4.296 11.923 1.00 98.25 85 THR A CA 1
ATOM 656 C C . THR A 1 85 ? -6.217 -4.977 12.858 1.00 98.25 85 THR A C 1
ATOM 658 O O . THR A 1 85 ? -7.282 -4.427 13.136 1.00 98.25 85 THR A O 1
ATOM 661 N N . SER A 1 86 ? -5.869 -6.157 13.378 1.00 97.81 86 SER A N 1
ATOM 662 C CA . SER A 1 86 ? -6.718 -6.916 14.303 1.00 97.81 86 SER A CA 1
ATOM 663 C C . SER A 1 86 ? -6.878 -6.218 15.656 1.00 97.81 86 SER A C 1
ATOM 665 O O . SER A 1 86 ? -7.980 -6.207 16.209 1.00 97.81 86 SER A O 1
ATOM 667 N N . GLU A 1 87 ? -5.805 -5.614 16.174 1.00 97.50 87 GLU A N 1
ATOM 668 C CA . GLU A 1 87 ? -5.812 -4.858 17.430 1.00 97.50 87 GLU A CA 1
ATOM 669 C C . GLU A 1 87 ? -6.664 -3.589 17.301 1.00 97.50 87 GLU A C 1
ATOM 671 O O . GLU A 1 87 ? -7.559 -3.370 18.116 1.00 97.50 87 GLU A O 1
ATOM 676 N N . VAL A 1 88 ? -6.472 -2.803 16.236 1.00 98.25 88 VAL A N 1
ATOM 677 C CA . VAL A 1 88 ? -7.282 -1.608 15.938 1.00 98.25 88 VAL A CA 1
ATOM 678 C C . VAL A 1 88 ? -8.756 -1.982 15.783 1.00 98.25 88 VAL A C 1
ATOM 680 O O . VAL A 1 88 ? -9.628 -1.341 16.369 1.00 98.25 88 VAL A O 1
ATOM 683 N N . PHE A 1 89 ? -9.065 -3.051 15.048 1.00 98.38 89 PHE A N 1
ATOM 684 C CA . PHE A 1 89 ? -10.447 -3.497 14.903 1.00 98.38 89 PHE A CA 1
ATOM 685 C C . PHE A 1 89 ? -11.065 -3.881 16.256 1.00 98.38 89 PHE A C 1
ATOM 687 O O . PHE A 1 89 ? -12.153 -3.421 16.599 1.00 98.38 89 PHE A O 1
ATOM 694 N N . SER A 1 90 ? -10.361 -4.702 17.038 1.00 97.62 90 SER A N 1
ATOM 695 C CA . SER A 1 90 ? -10.909 -5.313 18.252 1.00 97.62 90 SER A CA 1
ATOM 696 C C . SER A 1 90 ? -10.952 -4.365 19.445 1.00 97.62 90 SER A C 1
ATOM 698 O O . SER A 1 90 ? -11.885 -4.444 20.233 1.00 97.62 90 SER A O 1
ATOM 700 N N . LYS A 1 91 ? -9.944 -3.502 19.608 1.00 97.50 91 LYS A N 1
ATOM 701 C CA . LYS A 1 91 ? -9.787 -2.630 20.785 1.00 97.50 91 LYS A CA 1
ATOM 702 C C . LYS A 1 91 ? -10.255 -1.200 20.573 1.00 97.50 91 LYS A C 1
ATOM 704 O O . LYS A 1 91 ? -10.385 -0.466 21.549 1.00 97.50 91 LYS A O 1
ATOM 709 N N . PHE A 1 92 ? -10.428 -0.783 19.323 1.00 98.25 92 PHE A N 1
ATOM 710 C CA . PHE A 1 92 ? -10.879 0.564 19.001 1.00 98.25 92 PHE A CA 1
ATOM 711 C C . PHE A 1 92 ? -12.198 0.531 18.241 1.00 98.25 92 PHE A C 1
ATOM 713 O O . PHE A 1 92 ? -13.214 0.977 18.764 1.00 98.25 92 PHE A O 1
ATOM 720 N N . PHE A 1 93 ? -12.204 -0.012 17.022 1.00 98.44 93 PHE A N 1
ATOM 721 C CA . PHE A 1 93 ? -13.354 0.141 16.133 1.00 98.44 93 PHE A CA 1
ATOM 722 C C . PHE A 1 93 ? -14.608 -0.543 16.682 1.00 98.44 93 PHE A C 1
ATOM 724 O O . PHE A 1 93 ? -15.667 0.077 16.744 1.00 98.44 93 PHE A O 1
ATOM 731 N N . LYS A 1 94 ? -14.487 -1.803 17.116 1.00 98.44 94 LYS A N 1
ATOM 732 C CA . LYS A 1 94 ? -15.602 -2.564 17.685 1.00 98.44 94 LYS A CA 1
ATOM 733 C C . LYS A 1 94 ? -16.177 -1.875 18.923 1.00 98.44 94 LYS A C 1
ATOM 735 O O . LYS A 1 94 ? -17.385 -1.679 18.985 1.00 98.44 94 LYS A O 1
ATOM 740 N N . GLU A 1 95 ? -15.321 -1.495 19.869 1.00 98.12 95 GLU A N 1
ATOM 741 C CA . GLU A 1 95 ? -15.732 -0.804 21.099 1.00 98.12 95 GLU A CA 1
ATOM 742 C C . GLU A 1 95 ? -16.445 0.509 20.771 1.00 98.12 95 GLU A C 1
ATOM 744 O O . GLU A 1 95 ? -17.558 0.739 21.234 1.00 98.12 95 GLU A O 1
ATOM 749 N N . ARG A 1 96 ? -15.886 1.311 19.856 1.00 97.94 96 ARG A N 1
ATOM 750 C CA . ARG A 1 96 ? -16.501 2.575 19.449 1.00 97.94 96 ARG A CA 1
ATOM 751 C C . ARG A 1 96 ? -17.861 2.384 18.778 1.00 97.94 96 ARG A C 1
ATOM 753 O O . ARG A 1 96 ? -18.764 3.183 18.998 1.00 97.94 96 ARG A O 1
ATOM 760 N N . VAL A 1 97 ? -18.022 1.353 17.950 1.00 98.25 97 VAL A N 1
ATOM 761 C CA . VAL A 1 97 ? -19.321 1.034 17.337 1.00 98.25 97 VAL A CA 1
ATOM 762 C C . VAL A 1 97 ? -20.337 0.611 18.399 1.00 98.25 97 VAL A C 1
ATOM 764 O O . VAL A 1 97 ? -21.477 1.060 18.326 1.00 98.25 97 VAL A O 1
ATOM 767 N N . MET A 1 98 ? -19.939 -0.208 19.379 1.00 98.12 98 MET A N 1
ATOM 768 C CA . MET A 1 98 ? -20.824 -0.607 20.482 1.00 98.12 98 MET A CA 1
ATOM 769 C C . MET A 1 98 ? -21.272 0.610 21.299 1.00 98.12 98 MET A C 1
ATOM 771 O O . MET A 1 98 ? -22.467 0.788 21.486 1.00 98.12 98 MET A O 1
ATOM 775 N N . GLU A 1 99 ? -20.354 1.510 21.664 1.00 98.06 99 GLU A N 1
ATOM 776 C CA . GLU A 1 99 ? -20.685 2.765 22.357 1.00 98.06 99 GLU A CA 1
ATOM 777 C C . GLU A 1 99 ? -21.689 3.627 21.582 1.00 98.06 99 GLU A C 1
ATOM 779 O O . GLU A 1 99 ? -22.645 4.135 22.160 1.00 98.06 99 GLU A O 1
ATOM 784 N N . ILE A 1 100 ? -21.480 3.796 20.270 1.00 98.06 100 ILE A N 1
ATOM 785 C CA . ILE A 1 100 ? -22.373 4.591 19.414 1.00 98.06 100 ILE A CA 1
ATOM 786 C C . ILE A 1 100 ? -23.787 4.003 19.421 1.00 98.06 100 ILE A C 1
ATOM 788 O O . ILE A 1 100 ? -24.761 4.750 19.473 1.00 98.06 100 ILE A O 1
ATOM 792 N N . VAL A 1 101 ? -23.897 2.674 19.359 1.00 97.56 101 VAL A N 1
ATOM 793 C CA . VAL A 1 101 ? -25.186 1.973 19.379 1.00 97.56 101 VAL A CA 1
ATOM 794 C C . VAL A 1 101 ? -25.848 2.085 20.751 1.00 97.56 101 VAL A C 1
ATOM 796 O O . VAL A 1 101 ? -27.021 2.442 20.822 1.00 97.56 101 VAL A O 1
ATOM 799 N N . ASP A 1 102 ? -25.107 1.831 21.829 1.00 98.31 102 ASP A N 1
ATOM 800 C CA . ASP A 1 102 ? -25.630 1.852 23.199 1.00 98.31 102 ASP A CA 1
ATOM 801 C C . ASP A 1 102 ? -26.100 3.254 23.621 1.00 98.31 102 ASP A C 1
ATOM 803 O O . ASP A 1 102 ? -27.070 3.390 24.368 1.00 98.31 102 ASP A O 1
ATOM 807 N N . ALA A 1 103 ? -25.439 4.301 23.120 1.00 98.06 103 ALA A N 1
ATOM 808 C CA . ALA A 1 103 ? -25.784 5.695 23.386 1.00 98.06 103 ALA A CA 1
ATOM 809 C C . ALA A 1 103 ? -26.808 6.294 22.397 1.00 98.06 103 ALA A C 1
ATOM 811 O O . ALA A 1 103 ? -27.141 7.473 22.524 1.00 98.06 103 ALA A O 1
ATOM 812 N N . ASP A 1 104 ? -27.293 5.518 21.416 1.00 96.94 104 ASP A N 1
ATOM 813 C CA . ASP A 1 104 ? -28.139 5.993 20.304 1.00 96.94 104 ASP A CA 1
ATOM 814 C C . ASP A 1 104 ? -27.546 7.238 19.598 1.00 96.94 104 ASP A C 1
ATOM 816 O O . ASP A 1 104 ? -28.230 8.195 19.215 1.00 96.94 104 ASP A O 1
ATOM 820 N N . GLU A 1 105 ? -26.217 7.255 19.446 1.00 97.88 105 GLU A N 1
ATOM 821 C CA . GLU A 1 105 ? -25.488 8.363 18.839 1.00 97.88 105 GLU A CA 1
ATOM 822 C C . GLU A 1 105 ? -25.597 8.340 17.309 1.00 97.88 105 GLU A C 1
ATOM 824 O O . GLU A 1 105 ? -25.422 7.323 16.634 1.00 97.88 105 GLU A O 1
ATOM 829 N N . LYS A 1 106 ? -25.777 9.522 16.711 1.00 97.00 106 LYS A N 1
ATOM 830 C CA . LYS A 1 106 ? -25.731 9.693 15.252 1.00 97.00 106 LYS A CA 1
ATOM 831 C C . LYS A 1 106 ? -24.336 10.107 14.802 1.00 97.00 106 LYS A C 1
ATOM 833 O O . LYS A 1 106 ? -23.989 11.287 14.833 1.00 97.00 106 LYS A O 1
ATOM 838 N N . VAL A 1 107 ? -23.560 9.145 14.306 1.00 97.69 107 VAL A N 1
ATOM 839 C CA . VAL A 1 107 ? -22.206 9.373 13.778 1.00 97.69 107 VAL A CA 1
ATOM 840 C C . VAL A 1 107 ? -22.160 9.104 12.273 1.00 97.69 107 VAL A C 1
ATOM 842 O O . VAL A 1 107 ? -22.648 8.085 11.788 1.00 97.69 107 VAL A O 1
ATOM 845 N N . ARG A 1 108 ? -21.559 10.025 11.508 1.00 97.56 108 ARG A N 1
ATOM 846 C CA . ARG A 1 108 ? -21.321 9.833 10.066 1.00 97.56 108 ARG A CA 1
ATOM 847 C C . ARG A 1 108 ? -20.243 8.770 9.848 1.00 97.56 108 ARG A C 1
ATOM 849 O O . ARG A 1 108 ? -19.234 8.788 10.548 1.00 97.56 108 ARG A O 1
ATOM 856 N N . HIS A 1 109 ? -20.389 7.929 8.821 1.00 97.31 109 HIS A N 1
ATOM 857 C CA . HIS A 1 109 ? -19.375 6.924 8.459 1.00 97.31 109 HIS A CA 1
ATOM 858 C C . HIS A 1 109 ? -17.992 7.539 8.237 1.00 97.31 109 HIS A C 1
ATOM 860 O O . HIS A 1 109 ? -17.019 7.046 8.795 1.00 97.31 109 HIS A O 1
ATOM 866 N N . SER A 1 110 ? -17.920 8.672 7.530 1.00 96.38 110 SER A N 1
ATOM 867 C CA . SER A 1 110 ? -16.666 9.407 7.318 1.00 96.38 110 SER A CA 1
ATOM 868 C C . SER A 1 110 ? -16.013 9.839 8.631 1.00 96.38 110 SER A C 1
ATOM 870 O O . SER A 1 110 ? -14.798 9.778 8.769 1.00 96.38 110 SER A O 1
ATOM 872 N N . LYS A 1 111 ? -16.816 10.221 9.634 1.00 97.44 111 LYS A N 1
ATOM 873 C CA . LYS A 1 111 ? -16.283 10.634 10.931 1.00 97.44 111 LYS A CA 1
ATOM 874 C C . LYS A 1 111 ? -15.698 9.458 11.703 1.00 97.44 111 LYS A C 1
ATOM 876 O O . LYS A 1 111 ? -14.671 9.604 12.356 1.00 97.44 111 LYS A O 1
ATOM 881 N N . LEU A 1 112 ? -16.348 8.301 11.620 1.00 97.50 112 LEU A N 1
ATOM 882 C CA . LEU A 1 112 ? -15.837 7.081 12.230 1.00 97.50 112 LEU A CA 1
ATOM 883 C C . LEU A 1 112 ? -14.578 6.572 11.500 1.00 97.50 112 LEU A C 1
ATOM 885 O O . LEU A 1 112 ? -13.671 6.076 12.159 1.00 97.50 112 LEU A O 1
ATOM 889 N N . ALA A 1 113 ? -14.475 6.764 10.182 1.00 97.12 113 ALA A N 1
ATOM 890 C CA . ALA A 1 113 ? -13.268 6.457 9.413 1.00 97.12 113 ALA A CA 1
ATOM 891 C C . ALA A 1 113 ? -12.074 7.331 9.836 1.00 97.12 113 ALA A C 1
ATOM 893 O O . ALA A 1 113 ? -11.032 6.784 10.182 1.00 97.12 113 ALA A O 1
ATOM 894 N N . GLU A 1 114 ? -12.254 8.656 9.936 1.00 97.56 114 GLU A N 1
ATOM 895 C CA . GLU A 1 114 ? -11.238 9.578 10.484 1.00 97.56 114 GLU A CA 1
ATOM 896 C C . GLU A 1 114 ? -10.787 9.163 11.894 1.00 97.56 114 GLU A C 1
ATOM 898 O O . GLU A 1 114 ? -9.623 9.287 12.267 1.00 97.56 114 GLU A O 1
ATOM 903 N N . SER A 1 115 ? -11.725 8.690 12.719 1.00 97.69 115 SER A N 1
ATOM 904 C CA . SER A 1 115 ? -11.424 8.186 14.058 1.00 97.69 115 SER A CA 1
ATOM 905 C C . SER A 1 115 ? -10.540 6.933 14.015 1.00 97.69 115 SER A C 1
ATOM 907 O O . SER A 1 115 ? -9.632 6.815 14.831 1.00 97.69 115 SER A O 1
ATOM 909 N N . VAL A 1 116 ? -10.755 6.029 13.055 1.00 97.88 116 VAL A N 1
ATOM 910 C CA . VAL A 1 116 ? -9.898 4.849 12.841 1.00 97.88 116 VAL A CA 1
ATOM 911 C C . VAL A 1 116 ? -8.518 5.249 12.305 1.00 97.88 116 VAL A C 1
ATOM 913 O O . VAL A 1 116 ? -7.522 4.686 12.752 1.00 97.88 116 VAL A O 1
ATOM 916 N N . GLU A 1 117 ? -8.430 6.244 11.417 1.00 96.81 117 GLU A N 1
ATOM 917 C CA . GLU A 1 117 ? -7.152 6.808 10.942 1.00 96.81 117 GLU A CA 1
ATOM 918 C C . GLU A 1 117 ? -6.319 7.380 12.091 1.00 96.81 117 GLU A C 1
ATOM 920 O O . GLU A 1 117 ? -5.126 7.121 12.182 1.00 96.81 117 GLU A O 1
ATOM 925 N N . LYS A 1 118 ? -6.948 8.074 13.041 1.00 97.25 118 LYS A N 1
ATOM 926 C CA . LYS A 1 118 ? -6.240 8.580 14.227 1.00 97.25 118 LYS A CA 1
ATOM 927 C C . LYS A 1 118 ? -5.819 7.477 15.190 1.00 97.25 118 LYS A C 1
ATOM 929 O O . LYS A 1 118 ? -4.802 7.608 15.864 1.00 97.25 118 LYS A O 1
ATOM 934 N N . ALA A 1 119 ? -6.565 6.374 15.253 1.00 97.12 119 ALA A N 1
ATOM 935 C CA . ALA A 1 119 ? -6.240 5.278 16.158 1.00 97.12 119 ALA A CA 1
ATOM 936 C C . ALA A 1 119 ? -4.865 4.656 15.847 1.00 97.12 119 ALA A C 1
ATOM 938 O O . ALA A 1 119 ? -4.167 4.243 16.770 1.00 97.12 119 ALA A O 1
ATOM 939 N N . ILE A 1 120 ? -4.422 4.630 14.585 1.00 96.69 120 ILE A N 1
ATOM 940 C CA . ILE A 1 120 ? -3.086 4.101 14.251 1.00 96.69 120 ILE A CA 1
ATOM 941 C C . ILE A 1 120 ? -1.935 5.047 14.632 1.00 96.69 120 ILE A C 1
ATOM 943 O O . ILE A 1 120 ? -0.777 4.654 14.566 1.00 96.69 120 ILE A O 1
ATOM 947 N N . GLU A 1 121 ? -2.217 6.265 15.088 1.00 96.19 121 GLU A N 1
ATOM 948 C CA . GLU A 1 121 ? -1.201 7.158 15.659 1.00 96.19 121 GLU A CA 1
ATOM 949 C C . GLU A 1 121 ? -0.965 6.851 17.154 1.00 96.19 121 GLU A C 1
ATOM 951 O O . GLU A 1 121 ? 0.064 7.205 17.740 1.00 96.19 121 GLU A O 1
ATOM 956 N N . GLU A 1 122 ? -1.906 6.150 17.797 1.00 95.56 122 GLU A N 1
ATOM 957 C CA . GLU A 1 122 ? -1.870 5.844 19.223 1.00 95.56 122 GLU A CA 1
ATOM 958 C C . GLU A 1 122 ? -1.151 4.513 19.496 1.00 95.56 122 GLU A C 1
ATOM 960 O O . GLU A 1 122 ? -1.671 3.426 19.241 1.00 95.56 122 GLU A O 1
ATOM 965 N N . LYS A 1 123 ? 0.025 4.578 20.139 1.00 94.81 123 LYS A N 1
ATOM 966 C CA . LYS A 1 123 ? 0.890 3.411 20.433 1.00 94.81 123 LYS A CA 1
ATOM 967 C C . LYS A 1 123 ? 0.181 2.199 21.053 1.00 94.81 123 LYS A C 1
ATOM 969 O O . LYS A 1 123 ? 0.613 1.070 20.823 1.00 94.81 123 LYS A O 1
ATOM 974 N N . LYS A 1 124 ? -0.887 2.408 21.834 1.00 95.50 124 LYS A N 1
ATOM 975 C CA . LYS A 1 124 ? -1.655 1.317 22.466 1.00 95.50 124 LYS A CA 1
ATOM 976 C C . LYS A 1 124 ? -2.291 0.358 21.453 1.00 95.50 124 LYS A C 1
ATOM 978 O O . LYS A 1 124 ? -2.487 -0.798 21.801 1.00 95.50 124 LYS A O 1
ATOM 983 N N . TYR A 1 125 ? -2.563 0.799 20.223 1.00 96.06 125 TYR A N 1
ATOM 984 C CA . TYR A 1 125 ? -3.170 -0.035 19.179 1.00 96.06 125 TYR A CA 1
ATOM 985 C C . TYR A 1 125 ? -2.146 -0.640 18.209 1.00 96.06 125 TYR A C 1
ATOM 987 O O . TYR A 1 125 ? -2.509 -1.395 17.312 1.00 96.06 125 TYR A O 1
ATOM 995 N N . LEU A 1 126 ? -0.855 -0.343 18.384 1.00 95.69 126 LEU A N 1
ATOM 996 C CA . LEU A 1 126 ? 0.189 -0.686 17.412 1.00 95.69 126 LEU A CA 1
ATOM 997 C C . LEU A 1 126 ? 0.984 -1.944 17.753 1.00 95.69 126 LEU A C 1
ATOM 999 O O . LEU A 1 126 ? 2.002 -2.233 17.121 1.00 95.69 126 LEU A O 1
ATOM 1003 N N . ALA A 1 127 ? 0.563 -2.694 18.774 1.00 89.94 127 ALA A N 1
ATOM 1004 C CA . ALA A 1 127 ? 1.253 -3.900 19.231 1.00 89.94 127 ALA A CA 1
ATOM 1005 C C . ALA A 1 127 ? 2.774 -3.683 19.438 1.00 89.94 127 ALA A C 1
ATOM 1007 O O . ALA A 1 127 ? 3.580 -4.564 19.141 1.00 89.94 127 ALA A O 1
ATOM 1008 N N . GLY A 1 128 ? 3.190 -2.490 19.878 1.00 90.12 128 GLY A N 1
ATOM 1009 C CA . GLY A 1 128 ? 4.599 -2.121 20.068 1.00 90.12 128 GLY A CA 1
ATOM 1010 C C . GLY A 1 128 ? 5.360 -1.682 18.808 1.00 90.12 128 GLY A C 1
ATOM 1011 O O . GLY A 1 128 ? 6.575 -1.533 18.881 1.00 90.12 128 GLY A O 1
ATOM 1012 N N . ALA A 1 129 ? 4.692 -1.491 17.665 1.00 95.06 129 ALA A N 1
ATOM 1013 C CA . ALA A 1 129 ? 5.293 -0.841 16.499 1.00 95.06 129 ALA A CA 1
ATOM 1014 C C . ALA A 1 129 ? 5.455 0.675 16.712 1.00 95.06 129 ALA A C 1
ATOM 1016 O O . ALA A 1 129 ? 4.740 1.292 17.506 1.00 95.06 129 ALA A O 1
ATOM 1017 N N . ASP A 1 130 ? 6.408 1.264 15.990 1.00 95.06 130 ASP A N 1
ATOM 1018 C CA . ASP A 1 130 ? 6.590 2.712 15.931 1.00 95.06 130 ASP A CA 1
ATOM 1019 C C . ASP A 1 130 ? 5.469 3.327 15.071 1.00 95.06 130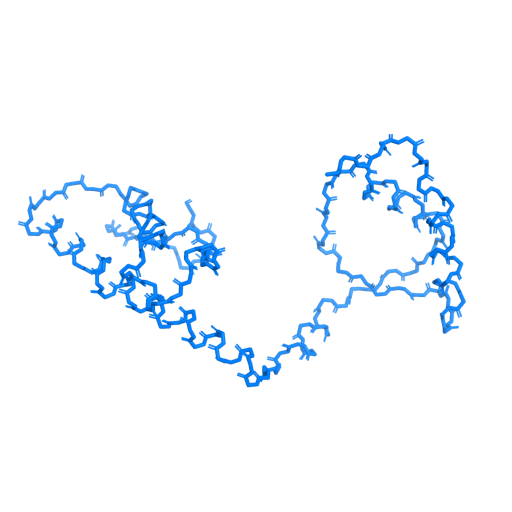 ASP A C 1
ATOM 1021 O O . ASP A 1 130 ? 5.326 2.908 13.917 1.00 95.06 130 ASP A O 1
ATOM 1025 N N . PRO A 1 131 ? 4.690 4.303 15.583 1.00 94.81 131 PRO A N 1
ATOM 1026 C CA . PRO A 1 131 ? 3.653 4.982 14.804 1.00 94.81 131 PRO A CA 1
ATOM 1027 C C . PRO A 1 131 ? 4.132 5.514 13.451 1.00 94.81 131 PRO A C 1
ATOM 1029 O O . PRO A 1 131 ? 3.395 5.436 12.481 1.00 94.81 131 PRO A O 1
ATOM 1032 N N . SER A 1 132 ? 5.384 5.971 13.345 1.00 96.06 132 SER A N 1
ATOM 1033 C CA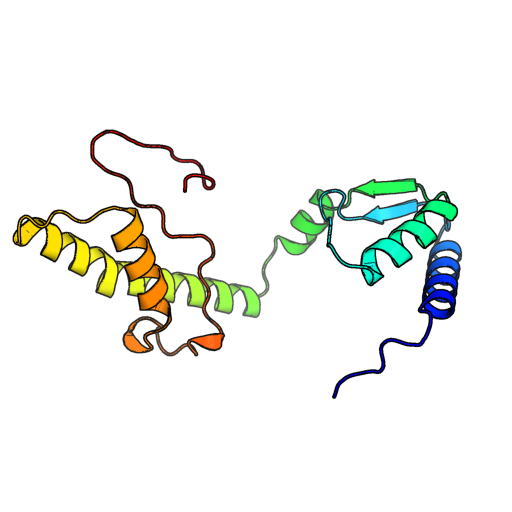 . SER A 1 132 ? 5.946 6.491 12.086 1.00 96.06 132 SER A CA 1
ATOM 1034 C C . SER A 1 132 ? 6.147 5.433 10.991 1.00 96.06 132 SER A C 1
ATOM 1036 O O . SER A 1 132 ? 6.497 5.768 9.862 1.00 96.06 132 SER A O 1
ATOM 1038 N N . THR A 1 133 ? 5.955 4.154 11.322 1.00 96.44 133 THR A N 1
ATOM 1039 C CA . THR A 1 133 ? 6.093 3.015 10.400 1.00 96.44 133 THR A CA 1
ATOM 1040 C C . THR A 1 133 ? 4.751 2.373 10.044 1.00 96.44 133 THR A C 1
ATOM 1042 O O . THR A 1 133 ? 4.725 1.370 9.329 1.00 96.44 133 THR A O 1
ATOM 1045 N N . VAL A 1 134 ? 3.642 2.914 10.559 1.00 97.50 134 VAL A N 1
ATOM 1046 C CA . VAL A 1 134 ? 2.292 2.376 10.376 1.00 97.50 134 VAL A CA 1
ATOM 1047 C C . VAL A 1 134 ? 1.464 3.380 9.592 1.00 97.50 134 VAL A C 1
ATOM 1049 O O . VAL A 1 134 ? 1.311 4.521 10.001 1.00 97.50 134 VAL A O 1
ATOM 1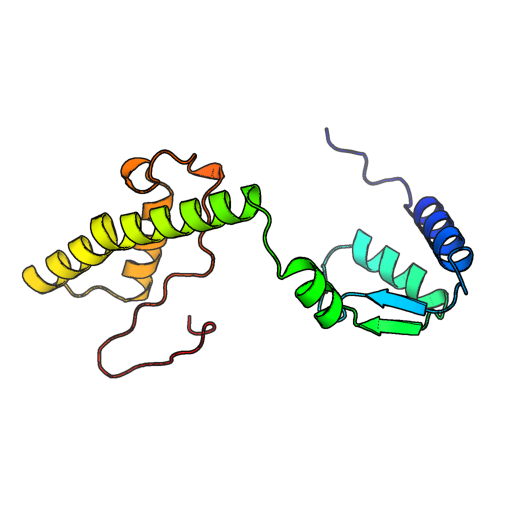052 N N . GLU A 1 135 ? 0.900 2.927 8.479 1.00 97.06 135 GLU A N 1
ATOM 1053 C CA . GLU A 1 135 ? 0.085 3.740 7.581 1.00 97.06 135 GLU A CA 1
ATOM 1054 C C . GLU A 1 135 ? -1.194 2.984 7.222 1.00 97.06 135 GLU A C 1
ATOM 1056 O O . GLU A 1 135 ? -1.212 1.747 7.163 1.00 97.06 135 GLU A O 1
ATOM 1061 N N . MET A 1 136 ? -2.266 3.720 6.935 1.00 95.62 136 MET A N 1
ATOM 1062 C CA . MET A 1 136 ? -3.471 3.118 6.372 1.00 95.62 136 MET A CA 1
ATOM 1063 C C . MET A 1 136 ? -3.230 2.704 4.922 1.00 95.62 136 MET A C 1
ATOM 1065 O O . MET A 1 136 ? -2.783 3.499 4.099 1.00 95.62 136 MET A O 1
ATOM 1069 N N . CYS A 1 137 ? -3.596 1.468 4.569 1.00 94.88 137 CYS A N 1
ATOM 1070 C CA . CYS A 1 137 ? -3.535 1.017 3.175 1.00 94.88 137 CYS A CA 1
ATOM 1071 C C . CYS A 1 137 ? -4.519 1.783 2.273 1.00 94.88 137 CYS A C 1
ATOM 1073 O O . CYS A 1 137 ? -4.285 1.926 1.075 1.00 94.88 137 CYS A O 1
ATOM 1075 N N . TYR A 1 138 ? -5.638 2.219 2.849 1.00 92.75 138 TYR A N 1
ATOM 1076 C CA . TYR A 1 138 ? -6.693 3.019 2.234 1.00 92.75 138 TYR A CA 1
ATOM 1077 C C . TYR A 1 138 ? -7.557 3.646 3.347 1.00 92.75 138 TYR A C 1
ATOM 1079 O O . TYR A 1 138 ? -7.567 3.109 4.460 1.00 92.75 138 TYR A O 1
ATOM 1087 N N . PRO A 1 139 ? -8.302 4.735 3.071 1.00 93.19 139 PRO A N 1
ATOM 1088 C CA . PRO A 1 139 ? -9.245 5.305 4.034 1.00 93.19 139 PRO A CA 1
ATOM 1089 C C . PRO A 1 139 ? -10.248 4.245 4.523 1.00 93.19 139 PRO A C 1
ATOM 1091 O O . PRO A 1 139 ? -10.846 3.566 3.683 1.00 93.19 139 PRO A O 1
ATOM 1094 N N . PRO A 1 140 ? -10.458 4.059 5.840 1.00 95.50 140 PRO A N 1
ATOM 1095 C CA . PRO A 1 140 ? -11.350 3.023 6.358 1.00 95.50 140 PRO A CA 1
ATOM 1096 C C . PRO A 1 140 ? -12.771 3.118 5.780 1.00 95.50 140 PRO A C 1
ATOM 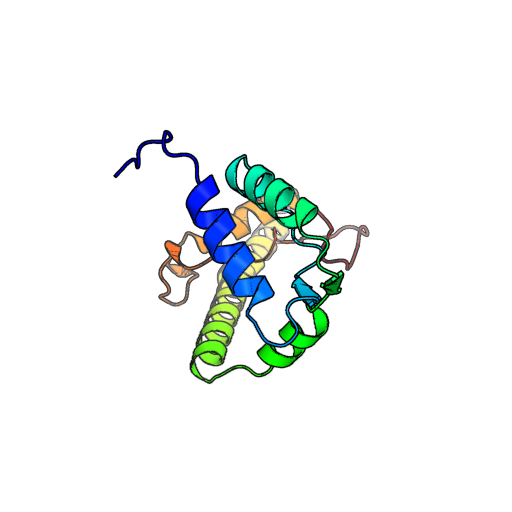1098 O O . PRO A 1 140 ? -13.416 4.162 5.842 1.00 95.50 140 PRO A O 1
ATOM 1101 N N . ILE A 1 141 ? -13.287 2.010 5.241 1.00 94.94 141 ILE A N 1
ATOM 1102 C CA . ILE A 1 141 ? -14.594 1.972 4.568 1.00 94.94 141 ILE A CA 1
ATOM 1103 C C . ILE A 1 141 ? -15.649 1.432 5.536 1.00 94.94 141 ILE A C 1
ATOM 1105 O O . ILE A 1 141 ? -15.601 0.269 5.935 1.00 94.94 141 ILE A O 1
ATOM 1109 N N . ILE A 1 142 ? -16.625 2.268 5.894 1.00 95.94 142 ILE A N 1
ATOM 1110 C CA . ILE A 1 142 ? -17.716 1.929 6.819 1.00 95.94 142 ILE A CA 1
ATOM 1111 C C . ILE A 1 142 ? -19.041 2.163 6.098 1.00 95.94 142 ILE A C 1
ATOM 1113 O O . ILE A 1 142 ? -19.267 3.238 5.552 1.00 95.94 142 ILE A O 1
ATOM 1117 N N . GLN A 1 143 ? -19.912 1.154 6.078 1.00 95.81 143 GLN A N 1
ATOM 1118 C CA . GLN A 1 143 ? -21.178 1.182 5.342 1.00 95.81 143 GLN A CA 1
ATOM 1119 C C . GLN A 1 143 ? -22.299 0.592 6.203 1.00 95.81 143 GLN A C 1
ATOM 1121 O O . GLN A 1 143 ? -22.125 -0.438 6.855 1.00 95.81 143 GLN A O 1
ATOM 1126 N N . SER A 1 144 ? -23.467 1.231 6.203 1.00 96.38 144 SER A N 1
ATOM 1127 C CA . SER A 1 144 ? -24.682 0.734 6.858 1.00 96.38 144 SER A CA 1
ATOM 1128 C C . SER A 1 144 ? -25.936 1.324 6.199 1.00 96.38 144 SER A C 1
ATOM 1130 O O . SER A 1 144 ? -25.844 2.149 5.289 1.00 96.38 144 SER A O 1
ATOM 1132 N N . GLY A 1 145 ? -27.125 0.895 6.637 1.00 95.56 145 GLY A N 1
ATOM 1133 C CA . GLY A 1 145 ? -28.388 1.505 6.207 1.00 95.56 145 GLY A CA 1
ATOM 1134 C C . GLY A 1 145 ? -28.782 1.214 4.756 1.00 95.56 145 GLY A C 1
ATOM 1135 O O . GLY A 1 145 ? -29.369 2.071 4.106 1.00 95.56 145 GLY A O 1
ATOM 1136 N N . GLY A 1 146 ? -28.442 0.032 4.228 1.00 96.50 146 GLY A N 1
ATOM 1137 C CA . GLY A 1 146 ? -28.862 -0.396 2.885 1.00 96.50 146 GLY A CA 1
ATOM 1138 C C . GLY A 1 146 ? -27.980 0.091 1.730 1.00 96.50 146 GLY A C 1
ATOM 1139 O O . GLY A 1 146 ? -28.172 -0.356 0.603 1.00 96.50 146 GLY A O 1
ATOM 1140 N N . ASN A 1 147 ? -26.998 0.958 1.993 1.00 94.06 147 ASN A N 1
ATOM 1141 C CA . ASN A 1 147 ? -26.114 1.525 0.974 1.00 94.06 147 ASN A CA 1
ATOM 1142 C C . ASN A 1 147 ? -24.751 0.831 1.006 1.00 94.06 147 ASN A C 1
ATOM 1144 O O . ASN A 1 147 ? -23.890 1.181 1.812 1.00 94.06 147 ASN A O 1
ATOM 1148 N N . TYR A 1 148 ? -24.564 -0.155 0.128 1.00 94.25 148 TYR A N 1
ATOM 1149 C CA . TYR A 1 148 ? -23.359 -0.982 0.099 1.00 94.25 148 TYR A CA 1
ATOM 1150 C C . TYR A 1 148 ? -22.685 -0.967 -1.268 1.00 94.25 148 TYR A C 1
ATOM 1152 O O . TYR A 1 148 ? -23.339 -1.047 -2.308 1.00 94.25 148 TYR A O 1
ATOM 1160 N N . ASN A 1 149 ? -21.357 -0.929 -1.262 1.00 92.06 149 ASN A N 1
ATOM 1161 C CA . ASN A 1 149 ? -20.534 -1.132 -2.445 1.00 92.06 149 ASN A CA 1
ATOM 1162 C C . ASN A 1 149 ? -19.229 -1.815 -2.015 1.00 92.06 149 ASN A C 1
ATOM 1164 O O . ASN A 1 149 ? -18.453 -1.265 -1.241 1.00 92.06 149 ASN A O 1
ATOM 1168 N N . LEU A 1 150 ? -19.005 -3.034 -2.507 1.00 90.19 150 LEU A N 1
ATOM 1169 C CA . LEU A 1 150 ? -17.909 -3.913 -2.081 1.00 90.19 150 LEU A CA 1
ATOM 1170 C C . LEU A 1 150 ? -16.666 -3.781 -2.979 1.00 90.19 150 LEU A C 1
ATOM 1172 O O . LEU A 1 150 ? -15.946 -4.749 -3.217 1.00 90.19 150 LEU A O 1
ATOM 1176 N N . LYS A 1 151 ? -16.433 -2.585 -3.527 1.00 86.06 151 LYS A N 1
ATOM 1177 C CA . LYS A 1 151 ? -15.213 -2.237 -4.268 1.00 86.06 151 LYS A CA 1
ATOM 1178 C C . LYS A 1 151 ? -14.228 -1.541 -3.326 1.00 86.06 151 LYS A C 1
ATOM 1180 O O . LYS A 1 151 ? -14.639 -0.825 -2.433 1.00 86.06 151 LYS A O 1
ATOM 1185 N N . PHE A 1 152 ? -12.925 -1.655 -3.558 1.00 71.62 152 PHE A N 1
ATOM 1186 C CA . PHE A 1 152 ? -11.923 -0.922 -2.759 1.00 71.62 152 PHE A CA 1
ATOM 1187 C C . PHE A 1 152 ? -11.900 0.596 -3.022 1.00 71.62 152 PHE A C 1
ATOM 1189 O O . PHE A 1 152 ? -11.193 1.330 -2.346 1.00 71.62 152 PHE A O 1
ATOM 1196 N N . SER A 1 153 ? -12.654 1.072 -4.017 1.00 68.75 153 SER A N 1
ATOM 1197 C CA . SER A 1 153 ? -12.670 2.468 -4.464 1.00 68.75 153 SER A CA 1
ATOM 1198 C C . SER A 1 153 ? -13.840 3.284 -3.909 1.00 68.75 153 SER A C 1
ATOM 1200 O O . SER A 1 153 ? -14.159 4.322 -4.486 1.00 68.75 153 SER A O 1
ATOM 1202 N N . VAL A 1 154 ? -14.561 2.788 -2.899 1.00 55.84 154 VAL A N 1
ATOM 1203 C CA . VAL A 1 154 ? -15.669 3.553 -2.310 1.00 55.84 154 VAL A CA 1
ATOM 1204 C C . VAL A 1 154 ? -15.103 4.439 -1.217 1.00 55.84 154 VAL A C 1
ATOM 1206 O O . VAL A 1 154 ? -14.729 3.949 -0.156 1.00 55.84 154 VAL A O 1
ATOM 1209 N N . VAL A 1 155 ? -15.043 5.730 -1.517 1.00 47.62 155 VAL A N 1
ATOM 1210 C CA . VAL A 1 155 ? -14.946 6.816 -0.543 1.00 47.62 155 VAL A CA 1
ATOM 1211 C C . VAL A 1 155 ? -16.216 7.637 -0.686 1.00 47.62 155 VAL A C 1
ATOM 1213 O O . VAL A 1 155 ? -16.598 7.892 -1.853 1.00 47.62 155 VAL A O 1
#

Foldseek 3Di:
DDDDPPDDCVVVLVVVLVVCCVPDPSAADEDQPPDDDDDPVSVVSCVSVVVSNHHYDHCPVVVCVVPVDDDPVRVVVVVLLVQLVVLLVPVPLVVVVVVCVVVVHDDDQLRSLVVSQVVLCDCNSRVNDHSVVDHDPARDDDDDDPDDDPDSPDD

Secondary structure (DSSP, 8-state):
----TTS-THHHHHHHHHHHHHSTTSSEEEE-TT----SHHHHHHHHHHHTTTPEEEE-HHHHHHHTTS--HHHHHHHHHHHHHHHHHIIIIIHHHHHHHHHTT----HHHHHHHHHHHTTSGGGTTT--GGG---SS------TT----STT--

Sequence (155 aa):
LFLPQNESNKANFEKMVEALKASKAGKRIGVFSKDKFPGDFMRSWNDCLAKEGFEKVDISAVVAYTMAAKEDGELQLMRKAAAITSEVFSKFFKERVMEIVDADEKVRHSKLAESVEKAIEEKKYLAGADPSTVEMCYPPIIQSGGNYNLKFSVV

pLDDT: mean 92.81, std 12.16, range [33.72, 98.56]

Organism: Anas platyrhynchos (NCBI:txid8839)